Protein AF-A0A268U0A6-F1 (afdb_monomer_lite)

Sequence (171 aa):
MNSFETLNFDLVVSIVGILFLIILIFLLVYVALRDKDVSKKFIRIEQSIEDLNKEVYKIQKWIMESKNTKDPLSLDMVLKKDLDYIISTQKKELDVLNSNLQSDREYFENKILILEERLREMGHFGGSMQNKNEAKILQMFQDGHSIDKIAKELRMGKGEVEFILKLSDIK

Secondary structure (DSSP, 8-state):
-HHHHHHHHHHHHHHHHHHHHHHHHHHHHHHHHHHHHHHHHHHHHHHHHHHHHHHHHHHHHHHHHHHHHS-HHHHHHHHHHHHHHHHHHHHHHHHHHHHHHHHHHHHHHHHHHHHHHHHHHHHHHHHHHHHHHHHHHHHHHHTT--HHHHHHHHT--HHHHHHHHHHTT--

Structure (mmCIF, N/CA/C/O backbone):
data_AF-A0A268U0A6-F1
#
_entry.id   AF-A0A268U0A6-F1
#
loop_
_atom_site.group_PDB
_atom_site.id
_atom_site.type_symbol
_atom_site.label_atom_id
_atom_site.label_alt_id
_atom_site.label_comp_id
_atom_site.label_asym_id
_atom_site.label_entity_id
_atom_site.label_seq_id
_atom_site.pdbx_PDB_ins_code
_atom_site.Cartn_x
_atom_site.Cartn_y
_atom_site.Cartn_z
_atom_site.occupancy
_atom_site.B_iso_or_equiv
_atom_site.auth_seq_id
_atom_site.auth_comp_id
_atom_site.auth_asym_id
_atom_site.auth_atom_id
_atom_site.pdbx_PDB_model_num
ATOM 1 N N . MET A 1 1 ? 63.487 -3.574 -84.316 1.00 54.53 1 MET A N 1
ATOM 2 C CA . MET A 1 1 ? 62.736 -4.646 -83.629 1.00 54.53 1 MET A CA 1
ATOM 3 C C . MET A 1 1 ? 62.088 -4.183 -82.319 1.00 54.53 1 MET A C 1
ATOM 5 O O . MET A 1 1 ? 61.197 -4.863 -81.846 1.00 54.53 1 MET A O 1
ATOM 9 N N . ASN A 1 2 ? 62.447 -3.008 -81.781 1.00 60.56 2 ASN A N 1
ATOM 10 C CA . ASN A 1 2 ? 62.019 -2.580 -80.440 1.00 60.56 2 ASN A CA 1
ATOM 11 C C . ASN A 1 2 ? 60.637 -1.902 -80.392 1.00 60.56 2 ASN A C 1
ATOM 13 O O . ASN A 1 2 ? 60.016 -1.879 -79.340 1.00 60.56 2 ASN A O 1
ATOM 17 N N . SER A 1 3 ? 60.129 -1.367 -81.509 1.00 62.31 3 SER A N 1
ATOM 18 C CA . SER A 1 3 ? 58.844 -0.645 -81.533 1.00 62.31 3 SER A CA 1
ATOM 19 C C . SER A 1 3 ? 57.615 -1.553 -81.396 1.00 62.31 3 SER A C 1
ATOM 21 O O . SER A 1 3 ? 56.573 -1.106 -80.926 1.00 62.31 3 SER A O 1
ATOM 23 N N . PHE A 1 4 ? 57.720 -2.825 -81.795 1.00 61.78 4 PHE A N 1
ATOM 24 C CA . PHE A 1 4 ? 56.622 -3.792 -81.675 1.00 61.78 4 PHE A CA 1
ATOM 25 C C . PHE A 1 4 ? 56.516 -4.352 -80.246 1.00 61.78 4 PHE A C 1
ATOM 27 O O . PHE A 1 4 ? 55.416 -4.597 -79.759 1.00 61.78 4 PHE A O 1
ATOM 34 N N . GLU A 1 5 ? 57.644 -4.497 -79.539 1.00 68.69 5 GLU A N 1
ATOM 35 C CA . GLU A 1 5 ? 57.659 -4.903 -78.126 1.00 68.69 5 GLU A CA 1
ATOM 36 C C . GLU A 1 5 ? 57.137 -3.800 -77.198 1.00 68.69 5 GLU A C 1
ATOM 38 O O . GLU A 1 5 ? 56.367 -4.095 -76.286 1.00 68.69 5 GLU A O 1
ATOM 43 N N . THR A 1 6 ? 57.464 -2.529 -77.464 1.00 73.12 6 THR A N 1
ATOM 44 C CA . THR A 1 6 ? 56.922 -1.400 -76.686 1.00 73.12 6 THR A CA 1
ATOM 45 C C . THR A 1 6 ? 55.411 -1.249 -76.870 1.00 73.12 6 THR A C 1
ATOM 47 O O . THR A 1 6 ? 54.707 -1.038 -75.891 1.00 73.12 6 THR A O 1
ATOM 50 N N . LEU A 1 7 ? 54.888 -1.456 -78.088 1.00 69.62 7 LEU A N 1
ATOM 51 C CA . LEU A 1 7 ? 53.441 -1.432 -78.353 1.00 69.62 7 LEU A CA 1
ATOM 52 C C . LEU A 1 7 ? 52.683 -2.530 -77.588 1.00 69.62 7 LEU A C 1
ATOM 54 O O . LEU A 1 7 ? 51.611 -2.275 -77.043 1.00 69.62 7 LEU A O 1
ATOM 58 N N . ASN A 1 8 ? 53.239 -3.742 -77.513 1.00 82.38 8 ASN A N 1
ATOM 59 C CA . ASN A 1 8 ? 52.633 -4.830 -76.741 1.00 82.38 8 ASN A CA 1
ATOM 60 C C . ASN A 1 8 ? 52.680 -4.552 -75.231 1.00 82.38 8 ASN A C 1
ATOM 62 O O . ASN A 1 8 ? 51.723 -4.862 -74.523 1.00 82.38 8 ASN A O 1
ATOM 66 N N . PHE A 1 9 ? 53.759 -3.938 -74.740 1.00 84.38 9 PHE A N 1
ATOM 67 C CA . PHE A 1 9 ? 53.874 -3.533 -73.341 1.00 84.38 9 PHE A CA 1
ATOM 68 C C . PHE A 1 9 ? 52.857 -2.439 -72.972 1.00 84.38 9 PHE A C 1
ATOM 70 O O . PHE A 1 9 ? 52.148 -2.579 -71.975 1.00 84.38 9 PHE A O 1
ATOM 77 N N . ASP A 1 10 ? 52.705 -1.412 -73.812 1.00 86.94 10 ASP A N 1
ATOM 78 C CA . ASP A 1 10 ? 51.736 -0.329 -73.603 1.00 86.94 10 ASP A CA 1
ATOM 79 C C . ASP A 1 10 ? 50.288 -0.850 -73.601 1.00 86.94 10 ASP A C 1
ATOM 81 O O . ASP A 1 10 ? 49.479 -0.453 -72.757 1.00 86.94 10 ASP A O 1
ATOM 85 N N . LEU A 1 11 ? 49.963 -1.802 -74.487 1.00 86.50 11 LEU A N 1
ATOM 86 C CA . LEU A 1 11 ? 48.655 -2.466 -74.508 1.00 86.50 11 LEU A CA 1
ATOM 87 C C . LEU A 1 11 ? 48.387 -3.263 -73.224 1.00 86.50 11 LEU A C 1
ATOM 89 O O . LEU A 1 11 ? 47.290 -3.174 -72.672 1.00 86.50 11 LEU A O 1
ATOM 93 N N . VAL A 1 12 ? 49.375 -4.004 -72.713 1.00 88.50 12 VAL A N 1
ATOM 94 C CA . VAL A 1 12 ? 49.238 -4.767 -71.460 1.00 88.50 12 VAL A CA 1
ATOM 95 C C . VAL A 1 12 ? 49.019 -3.834 -70.266 1.00 88.50 12 VAL A C 1
ATOM 97 O O . VAL A 1 12 ? 48.123 -4.083 -69.458 1.00 88.50 12 VAL A O 1
ATOM 100 N N . VAL A 1 13 ? 49.766 -2.730 -70.173 1.00 89.44 13 VAL A N 1
ATOM 101 C CA . VAL A 1 13 ? 49.587 -1.730 -69.106 1.00 89.44 13 VAL A CA 1
ATOM 102 C C . VAL A 1 13 ? 48.195 -1.092 -69.179 1.00 89.44 13 VAL A C 1
ATOM 104 O O . VAL A 1 13 ? 47.536 -0.935 -68.149 1.00 89.44 13 VAL A O 1
ATOM 107 N N . SER A 1 14 ? 47.702 -0.795 -70.386 1.00 88.94 14 SER A N 1
ATOM 108 C CA . SER A 1 14 ? 46.353 -0.252 -70.588 1.00 88.94 14 SER A CA 1
ATOM 109 C C . SER A 1 14 ? 45.259 -1.230 -70.131 1.00 88.94 14 SER A C 1
ATOM 111 O O . SER A 1 14 ? 44.333 -0.842 -69.418 1.00 88.94 14 SER A O 1
ATOM 113 N N . ILE A 1 15 ? 45.396 -2.522 -70.454 1.00 91.50 15 ILE A N 1
ATOM 114 C CA . ILE A 1 15 ? 44.452 -3.573 -70.035 1.00 91.50 15 ILE A CA 1
ATOM 115 C C . ILE A 1 15 ? 44.432 -3.729 -68.509 1.00 91.50 15 ILE A C 1
ATOM 117 O O . ILE A 1 15 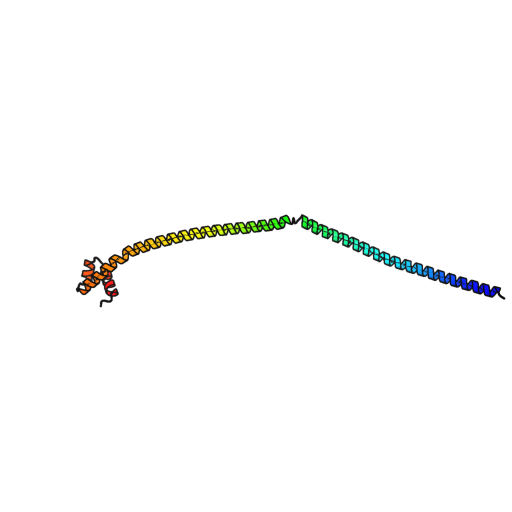? 43.356 -3.806 -67.913 1.00 91.50 15 ILE A O 1
ATOM 121 N N . VAL A 1 16 ? 45.601 -3.734 -67.860 1.00 92.62 16 VAL A N 1
ATOM 122 C CA . VAL A 1 16 ? 45.704 -3.818 -66.393 1.00 92.62 16 VAL A CA 1
ATOM 123 C C . VAL A 1 16 ? 45.069 -2.592 -65.726 1.00 92.62 16 VAL A C 1
ATOM 125 O O . VAL A 1 16 ? 44.346 -2.740 -64.739 1.00 92.62 16 VAL A O 1
ATOM 128 N N . GLY A 1 17 ? 45.260 -1.397 -66.292 1.00 93.31 17 GLY A N 1
ATOM 129 C CA . GLY A 1 17 ? 44.617 -0.170 -65.814 1.00 93.31 17 GLY A CA 1
ATOM 130 C C . GLY A 1 17 ? 43.087 -0.222 -65.895 1.00 93.31 17 GLY A C 1
ATOM 131 O O . GLY A 1 17 ? 42.401 0.152 -64.942 1.00 93.31 17 GLY A O 1
ATOM 132 N N . ILE A 1 18 ? 42.539 -0.750 -66.995 1.00 93.25 18 ILE A N 1
ATOM 133 C CA . ILE A 1 18 ? 41.088 -0.916 -67.173 1.00 93.25 18 ILE A CA 1
ATOM 134 C C . ILE A 1 18 ? 40.529 -1.947 -66.182 1.00 93.25 18 ILE A C 1
ATOM 136 O O . ILE A 1 18 ? 39.501 -1.698 -65.552 1.00 93.25 18 ILE A O 1
ATOM 140 N N . LEU A 1 19 ? 41.215 -3.077 -65.989 1.00 93.56 19 LEU A N 1
ATOM 141 C CA . LEU A 1 19 ? 40.839 -4.087 -64.993 1.00 93.56 19 LEU A CA 1
ATOM 142 C C . LEU A 1 19 ? 40.805 -3.507 -63.576 1.00 93.56 19 LEU A C 1
ATOM 144 O O . LEU A 1 19 ? 39.857 -3.753 -62.830 1.00 93.56 19 LEU A O 1
ATOM 148 N N . PHE A 1 20 ? 41.800 -2.694 -63.222 1.00 94.38 20 PHE A N 1
ATOM 149 C CA . PHE A 1 20 ? 41.840 -2.019 -61.929 1.00 94.38 20 PHE A CA 1
ATOM 150 C C . PHE A 1 20 ? 40.662 -1.050 -61.749 1.00 94.38 20 PHE A C 1
ATOM 152 O O . PHE A 1 20 ? 40.023 -1.047 -60.696 1.00 94.38 20 PHE A O 1
ATOM 159 N N . LEU A 1 21 ? 40.309 -0.287 -62.790 1.00 94.25 21 LEU A N 1
ATOM 160 C CA . LEU A 1 21 ? 39.136 0.593 -62.767 1.00 94.25 21 LEU A CA 1
ATOM 161 C C . LEU A 1 21 ? 37.826 -0.180 -62.583 1.00 94.25 21 LEU A C 1
ATOM 163 O O . LEU A 1 21 ? 36.978 0.244 -61.800 1.00 94.25 21 LEU A O 1
ATOM 167 N N . ILE A 1 22 ? 37.667 -1.324 -63.251 1.00 95.19 22 ILE A N 1
ATOM 168 C CA . ILE A 1 22 ? 36.477 -2.173 -63.105 1.00 95.19 22 ILE A CA 1
ATOM 169 C C . ILE A 1 22 ? 36.349 -2.682 -61.664 1.00 95.19 22 ILE A C 1
ATOM 171 O O . ILE A 1 22 ? 35.265 -2.620 -61.085 1.00 95.19 22 ILE A O 1
ATOM 175 N N . ILE A 1 23 ? 37.452 -3.134 -61.061 1.00 94.81 23 ILE A N 1
ATOM 176 C CA . ILE A 1 23 ? 37.477 -3.591 -59.664 1.00 94.81 23 ILE A CA 1
ATOM 177 C C . ILE A 1 23 ? 37.100 -2.450 -58.713 1.00 94.81 23 ILE A C 1
ATOM 179 O O . ILE A 1 23 ? 36.316 -2.650 -57.784 1.00 94.81 23 ILE A O 1
ATOM 183 N N . LEU A 1 24 ? 37.609 -1.242 -58.963 1.00 94.25 24 LEU A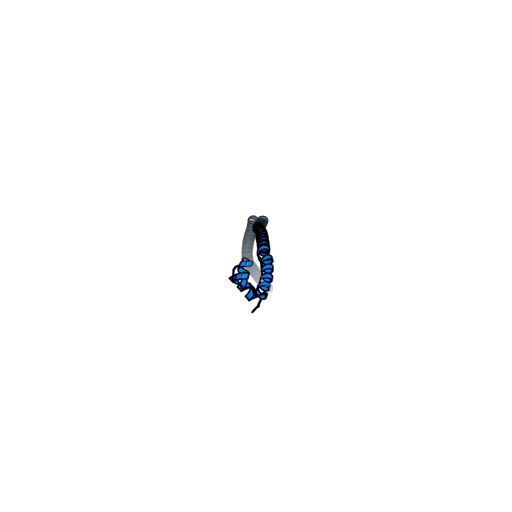 N 1
ATOM 184 C CA . LEU A 1 24 ? 37.320 -0.064 -58.147 1.00 94.25 24 LEU A CA 1
ATOM 185 C C . LEU A 1 24 ? 35.834 0.320 -58.235 1.00 94.25 24 LEU A C 1
ATOM 187 O O . LEU A 1 24 ? 35.190 0.536 -57.208 1.00 94.25 24 LEU A O 1
ATOM 191 N N . ILE A 1 25 ? 35.255 0.313 -59.439 1.00 94.44 25 ILE A N 1
ATOM 192 C CA . ILE A 1 25 ? 33.817 0.546 -59.648 1.00 94.44 25 ILE A CA 1
ATOM 193 C C . ILE A 1 25 ? 32.987 -0.517 -58.923 1.00 94.44 25 ILE A C 1
ATOM 195 O O . ILE A 1 25 ? 32.018 -0.181 -58.242 1.00 94.44 25 ILE A O 1
ATOM 199 N N . PHE A 1 26 ? 33.371 -1.791 -59.022 1.00 94.56 26 PHE A N 1
ATOM 200 C CA . PHE A 1 26 ? 32.662 -2.877 -58.348 1.00 94.56 26 PHE A CA 1
ATOM 201 C C . PHE A 1 26 ? 32.680 -2.715 -56.821 1.00 94.56 26 PHE A C 1
ATOM 203 O O . PHE A 1 26 ? 31.656 -2.907 -56.165 1.00 94.56 26 PHE A O 1
ATOM 210 N N . LEU A 1 27 ? 33.813 -2.289 -56.255 1.00 93.12 27 LEU A N 1
ATOM 211 C CA . LEU A 1 27 ? 33.948 -2.011 -54.826 1.00 93.12 27 LEU A CA 1
ATOM 212 C C . LEU A 1 27 ? 33.046 -0.847 -54.395 1.00 93.12 27 LEU A C 1
ATOM 214 O O . LEU A 1 27 ? 32.339 -0.965 -53.394 1.00 93.12 27 LEU A O 1
ATOM 218 N N . LEU A 1 28 ? 33.002 0.241 -55.171 1.00 91.19 28 LEU A N 1
ATOM 219 C CA . LEU A 1 28 ? 32.108 1.372 -54.897 1.00 91.19 28 LEU A CA 1
ATOM 220 C C . LEU A 1 28 ? 30.633 0.961 -54.929 1.00 91.19 28 LEU A C 1
ATOM 222 O O . LEU A 1 28 ? 29.873 1.336 -54.036 1.00 91.19 28 LEU A O 1
ATOM 226 N N . VAL A 1 29 ? 30.227 0.152 -55.913 1.00 91.31 29 VAL A N 1
ATOM 227 C CA . VAL A 1 29 ? 28.856 -0.376 -55.995 1.00 91.31 29 VAL A CA 1
ATOM 228 C C . VAL A 1 29 ? 28.542 -1.263 -54.790 1.00 91.31 29 VAL A C 1
ATOM 230 O O . VAL A 1 29 ? 27.480 -1.118 -54.186 1.00 91.31 29 VAL A O 1
ATOM 233 N N . TYR A 1 30 ? 29.465 -2.144 -54.400 1.00 92.88 30 TYR A N 1
ATOM 234 C CA . TYR A 1 30 ? 29.293 -3.012 -53.237 1.00 92.88 30 TYR A CA 1
ATOM 235 C C . TYR A 1 30 ? 29.104 -2.214 -51.938 1.00 92.88 30 TYR A C 1
ATOM 237 O O . TYR A 1 30 ? 28.184 -2.497 -51.168 1.00 92.88 30 TYR A O 1
ATOM 245 N N . VAL A 1 31 ? 29.926 -1.183 -51.714 1.00 89.75 31 VAL A N 1
ATOM 246 C CA . VAL A 1 31 ? 29.801 -0.292 -50.550 1.00 89.75 31 VAL A CA 1
ATOM 247 C C . VAL A 1 31 ? 28.474 0.466 -50.584 1.00 89.75 31 VAL A C 1
ATOM 249 O O . VAL A 1 31 ? 27.746 0.445 -49.598 1.00 89.75 31 VAL A O 1
ATOM 252 N N . ALA A 1 32 ? 28.085 1.032 -51.729 1.00 85.88 32 ALA A N 1
ATOM 253 C CA . ALA A 1 32 ? 26.827 1.769 -51.856 1.00 85.88 32 ALA A CA 1
ATOM 254 C C . ALA A 1 32 ? 25.582 0.894 -51.616 1.00 85.88 32 ALA A C 1
ATOM 256 O O . ALA A 1 32 ? 24.587 1.362 -51.058 1.00 85.88 32 ALA A O 1
ATOM 257 N N . LEU A 1 33 ? 25.610 -0.377 -52.033 1.00 85.38 33 LEU A N 1
ATOM 258 C CA . LEU A 1 33 ? 24.538 -1.329 -51.731 1.00 85.38 33 LEU A CA 1
ATOM 259 C C . LEU A 1 33 ? 24.503 -1.670 -50.238 1.00 85.38 33 LEU A C 1
ATOM 261 O O . LEU A 1 33 ? 23.430 -1.662 -49.634 1.00 85.38 33 LEU A O 1
ATOM 265 N N . ARG A 1 34 ? 25.670 -1.901 -49.629 1.00 88.38 34 ARG A N 1
ATOM 266 C CA . ARG A 1 34 ? 25.787 -2.202 -48.199 1.00 88.38 34 ARG A CA 1
ATOM 267 C C . ARG A 1 34 ? 25.320 -1.038 -47.323 1.00 88.38 34 ARG A C 1
ATOM 269 O O . ARG A 1 34 ? 24.589 -1.266 -46.360 1.00 88.38 34 ARG A O 1
ATOM 276 N N . ASP A 1 35 ? 25.682 0.190 -47.674 1.00 82.75 35 ASP A N 1
ATOM 277 C CA . ASP A 1 35 ? 25.298 1.393 -46.932 1.00 82.75 35 ASP A CA 1
ATOM 278 C C . ASP A 1 35 ? 23.781 1.595 -46.937 1.00 82.75 35 ASP A C 1
ATOM 280 O O . ASP A 1 35 ? 23.194 1.893 -45.897 1.00 82.75 35 ASP A O 1
ATOM 284 N N . LYS A 1 36 ? 23.108 1.319 -48.063 1.00 79.75 36 LYS A N 1
ATOM 285 C CA . LYS A 1 36 ? 21.638 1.376 -48.143 1.00 79.75 36 LYS A CA 1
ATOM 286 C C . LYS A 1 36 ? 20.962 0.428 -47.155 1.00 79.75 36 LYS A C 1
ATOM 288 O O . LYS A 1 36 ? 19.946 0.789 -46.556 1.00 79.75 36 LYS A O 1
ATOM 293 N N . ASP A 1 37 ? 21.500 -0.771 -46.974 1.00 80.44 37 ASP A N 1
ATOM 294 C CA . ASP A 1 37 ? 20.939 -1.743 -46.035 1.00 80.44 37 ASP A CA 1
ATOM 295 C C . ASP A 1 37 ? 21.193 -1.353 -44.576 1.00 80.44 37 ASP A C 1
ATOM 297 O O . ASP A 1 37 ? 20.329 -1.571 -43.719 1.00 80.44 37 ASP A O 1
ATOM 301 N N . VAL A 1 38 ? 22.339 -0.730 -44.289 1.00 76.38 38 VAL A N 1
ATOM 302 C CA . VAL A 1 38 ? 22.648 -0.172 -42.965 1.00 76.38 38 VAL A CA 1
ATOM 303 C C . VAL A 1 38 ? 21.720 1.004 -42.646 1.00 76.38 38 VAL A C 1
ATOM 305 O O . VAL A 1 38 ? 21.094 1.004 -41.585 1.00 76.38 38 VAL A O 1
ATOM 308 N N . SER A 1 39 ? 21.522 1.943 -43.575 1.00 80.31 39 SER A N 1
ATOM 309 C CA . SER A 1 39 ? 20.611 3.081 -43.385 1.00 80.31 39 SER A CA 1
ATOM 310 C C . SER A 1 39 ? 19.168 2.639 -43.136 1.00 80.31 39 SER A C 1
ATOM 312 O O . SER A 1 39 ? 18.515 3.152 -42.233 1.00 80.31 39 SER A O 1
ATOM 314 N N . LYS A 1 40 ? 18.666 1.627 -43.857 1.00 82.31 40 LYS A N 1
ATOM 315 C CA . LYS A 1 40 ? 17.313 1.080 -43.621 1.00 82.31 40 LYS A CA 1
ATOM 316 C C . LYS A 1 40 ? 17.142 0.469 -42.230 1.00 82.31 40 LYS A C 1
A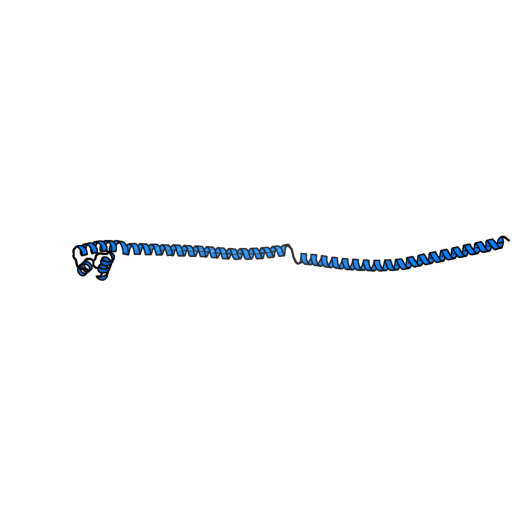TOM 318 O O . LYS A 1 40 ? 16.040 0.472 -41.681 1.00 82.31 40 LYS A O 1
ATOM 323 N N . LYS A 1 41 ? 18.198 -0.123 -41.667 1.00 84.56 41 LYS A N 1
ATOM 324 C CA . LYS A 1 41 ? 18.173 -0.631 -40.287 1.00 84.56 41 LYS A CA 1
ATOM 325 C C . LYS A 1 41 ? 18.168 0.524 -39.291 1.00 84.56 41 LYS A C 1
ATOM 327 O O . LYS A 1 41 ? 17.400 0.466 -38.339 1.00 84.56 41 LYS A O 1
ATOM 332 N N . PHE A 1 42 ? 18.948 1.569 -39.552 1.00 84.56 42 PHE A N 1
ATOM 333 C CA . PHE A 1 42 ? 18.999 2.762 -38.713 1.00 84.56 42 PHE A CA 1
ATOM 334 C C . PHE A 1 42 ? 17.642 3.474 -38.642 1.00 84.56 42 PHE A C 1
ATOM 336 O O . PHE A 1 42 ? 17.146 3.699 -37.547 1.00 84.56 42 PHE A O 1
ATOM 343 N N . ILE A 1 43 ? 16.971 3.668 -39.782 1.00 86.88 43 ILE A N 1
ATOM 344 C CA . ILE A 1 43 ? 15.629 4.278 -39.845 1.00 86.88 43 ILE A CA 1
ATOM 345 C C . ILE A 1 43 ? 14.608 3.497 -38.999 1.00 86.88 43 ILE A C 1
ATOM 347 O O . ILE A 1 43 ? 13.794 4.083 -38.292 1.00 86.88 43 ILE A O 1
ATOM 351 N N . ARG A 1 44 ? 14.650 2.157 -39.021 1.00 88.81 44 ARG A N 1
ATOM 352 C CA . ARG A 1 44 ? 13.754 1.335 -38.183 1.00 88.81 44 ARG A CA 1
ATOM 353 C C . ARG A 1 44 ? 14.064 1.451 -36.693 1.00 88.81 44 ARG A C 1
ATOM 355 O O . ARG A 1 44 ? 13.148 1.387 -35.876 1.00 88.81 44 ARG A O 1
ATOM 362 N N . ILE A 1 45 ? 15.337 1.606 -36.340 1.00 89.94 45 ILE A N 1
ATOM 363 C CA . ILE A 1 45 ? 15.753 1.842 -34.956 1.00 89.94 45 ILE A CA 1
ATOM 364 C C . ILE A 1 45 ? 15.282 3.225 -34.502 1.00 89.94 45 ILE A C 1
ATOM 366 O O . ILE A 1 45 ? 14.705 3.320 -33.427 1.00 89.94 45 ILE A O 1
ATOM 370 N N . GLU A 1 46 ? 15.442 4.263 -35.325 1.00 90.19 46 GLU A N 1
ATOM 371 C CA . GLU A 1 46 ? 14.927 5.611 -35.043 1.00 90.19 46 GLU A CA 1
ATOM 372 C C . GLU A 1 46 ? 13.417 5.595 -34.785 1.00 90.19 46 GLU A C 1
ATOM 374 O O . GLU A 1 46 ? 12.970 6.113 -33.766 1.00 90.19 46 GLU A O 1
ATOM 379 N N . GLN A 1 47 ? 12.645 4.918 -35.641 1.00 92.44 47 GLN A N 1
ATOM 380 C CA . GLN A 1 47 ? 11.199 4.757 -35.451 1.00 92.44 47 GLN A CA 1
ATOM 381 C C . GLN A 1 47 ? 10.864 4.031 -34.143 1.00 92.44 47 GLN A C 1
ATOM 383 O O . GLN A 1 47 ? 10.010 4.478 -33.383 1.00 92.44 47 GLN A O 1
ATOM 388 N N . SER A 1 48 ? 11.584 2.948 -33.839 1.00 93.00 48 SER A N 1
ATOM 389 C CA . SER A 1 48 ? 11.370 2.187 -32.602 1.00 93.00 48 SER A CA 1
ATOM 390 C C . SER A 1 48 ? 11.712 3.015 -31.357 1.00 93.00 48 SER A C 1
ATOM 392 O O . SER A 1 48 ? 11.026 2.923 -30.344 1.00 93.00 48 SER A O 1
ATOM 394 N N . ILE A 1 49 ? 12.756 3.847 -31.422 1.00 93.75 49 ILE A N 1
ATOM 395 C CA . ILE A 1 49 ? 13.133 4.775 -30.347 1.00 93.75 49 ILE A CA 1
ATOM 396 C C . ILE A 1 49 ? 12.063 5.854 -30.175 1.00 93.75 49 ILE A C 1
ATOM 398 O O . ILE A 1 49 ? 11.725 6.200 -29.044 1.00 93.75 49 ILE A O 1
ATOM 402 N N . GLU A 1 50 ? 11.518 6.380 -31.270 1.00 94.56 50 GLU A N 1
ATOM 403 C CA . GLU A 1 50 ? 10.460 7.384 -31.214 1.00 94.56 50 GLU A CA 1
ATOM 404 C C . GLU A 1 50 ? 9.181 6.821 -30.576 1.00 94.56 50 GLU A C 1
ATOM 406 O O . GLU A 1 50 ? 8.581 7.472 -29.716 1.00 94.56 50 GLU A O 1
ATOM 411 N N . ASP A 1 51 ? 8.796 5.597 -30.934 1.00 93.94 51 ASP A N 1
ATOM 412 C CA . ASP A 1 51 ? 7.642 4.912 -30.351 1.00 93.94 51 ASP A CA 1
ATOM 413 C C . ASP A 1 51 ? 7.857 4.595 -28.866 1.00 93.94 51 ASP A C 1
ATOM 415 O O . ASP A 1 51 ? 6.993 4.907 -28.042 1.00 93.94 51 ASP A O 1
ATOM 419 N N . LEU A 1 52 ? 9.044 4.103 -28.492 1.00 93.06 52 LEU A N 1
ATOM 420 C CA . LEU A 1 52 ? 9.422 3.918 -27.088 1.00 93.06 52 LEU A CA 1
ATOM 421 C C . LEU A 1 52 ? 9.367 5.235 -26.309 1.00 93.06 52 LEU A C 1
ATOM 423 O O . LEU A 1 52 ? 8.859 5.268 -25.192 1.00 93.06 52 LEU A O 1
ATOM 427 N N . ASN A 1 53 ? 9.842 6.339 -26.886 1.00 94.62 53 ASN A N 1
ATOM 428 C CA . ASN A 1 53 ? 9.806 7.640 -26.225 1.00 94.62 53 ASN A CA 1
ATOM 429 C C . ASN A 1 53 ? 8.360 8.133 -26.027 1.00 94.62 53 ASN A C 1
ATOM 431 O O . ASN A 1 53 ? 8.017 8.666 -24.970 1.00 94.62 53 ASN A O 1
ATOM 435 N N . LYS A 1 54 ? 7.475 7.899 -27.007 1.00 95.00 54 LYS A N 1
ATOM 436 C CA . LYS A 1 54 ? 6.036 8.188 -26.885 1.00 95.00 54 LYS A CA 1
ATOM 437 C C . LYS A 1 54 ? 5.379 7.344 -25.795 1.00 95.00 54 LYS A C 1
ATOM 439 O O . LYS A 1 54 ? 4.563 7.870 -25.038 1.00 95.00 54 LYS A O 1
ATOM 444 N N . GLU A 1 55 ? 5.705 6.059 -25.703 1.00 93.50 55 GLU A N 1
ATOM 445 C CA . GLU A 1 55 ? 5.201 5.177 -24.647 1.00 93.50 55 GLU A CA 1
ATOM 446 C C . GLU A 1 55 ? 5.708 5.593 -23.266 1.00 93.50 55 GLU A C 1
ATOM 448 O O . GLU A 1 55 ? 4.906 5.728 -22.343 1.00 93.50 55 GLU A O 1
ATOM 453 N N . VAL A 1 56 ? 7.001 5.898 -23.134 1.00 92.75 56 VAL A N 1
ATOM 454 C CA . VAL A 1 56 ? 7.590 6.429 -21.898 1.00 92.75 56 VAL A CA 1
ATOM 455 C C . VAL A 1 56 ? 6.887 7.717 -21.481 1.00 92.75 56 VAL A C 1
ATOM 457 O O . VAL A 1 56 ? 6.486 7.841 -20.325 1.00 92.75 56 VAL A O 1
ATOM 460 N N . TYR A 1 57 ? 6.661 8.646 -22.411 1.00 94.81 57 TYR A N 1
ATOM 461 C CA . TYR A 1 57 ? 5.933 9.878 -22.126 1.00 94.81 57 TYR A CA 1
ATOM 462 C C . TYR A 1 57 ? 4.489 9.609 -21.677 1.00 94.81 57 TYR A C 1
ATOM 464 O O . TYR A 1 57 ? 4.031 10.196 -20.698 1.00 94.81 57 TYR A O 1
ATOM 472 N N . LYS A 1 58 ? 3.767 8.693 -22.340 1.00 94.88 58 LYS A N 1
ATOM 473 C CA . LYS A 1 58 ? 2.406 8.294 -21.934 1.00 94.88 58 LYS A CA 1
ATOM 474 C C . LYS A 1 58 ? 2.387 7.684 -20.534 1.00 94.88 58 LYS A C 1
ATOM 476 O O . LYS A 1 58 ? 1.535 8.058 -19.736 1.00 94.88 58 LYS A O 1
ATOM 481 N N . ILE A 1 59 ? 3.328 6.794 -20.221 1.00 89.81 59 ILE A N 1
ATOM 482 C CA . ILE A 1 59 ? 3.451 6.169 -18.898 1.00 89.81 59 ILE A CA 1
ATOM 483 C C . ILE A 1 59 ? 3.761 7.229 -17.839 1.00 89.81 59 ILE A C 1
ATOM 485 O O . ILE A 1 59 ? 3.097 7.276 -16.806 1.00 89.81 59 ILE A O 1
ATOM 489 N N . GLN A 1 60 ? 4.726 8.115 -18.091 1.00 90.06 60 GLN A N 1
ATOM 490 C CA . GLN A 1 60 ? 5.053 9.213 -17.179 1.00 90.06 60 GLN A CA 1
ATOM 491 C C . GLN A 1 60 ? 3.848 10.126 -16.949 1.00 90.06 60 GLN A C 1
ATOM 493 O O . GLN A 1 60 ? 3.556 10.483 -15.808 1.00 90.06 60 GLN A O 1
ATOM 498 N N . LYS A 1 61 ? 3.111 10.446 -18.016 1.00 92.06 61 LYS A N 1
ATOM 499 C CA . LYS A 1 61 ? 1.879 11.227 -17.943 1.00 92.06 61 LYS A CA 1
ATOM 500 C C . LYS A 1 61 ? 0.811 10.516 -17.113 1.00 92.06 61 LYS A C 1
ATOM 502 O O . LYS A 1 61 ? 0.262 11.142 -16.218 1.00 92.06 61 LYS A O 1
ATOM 507 N N . TRP A 1 62 ? 0.576 9.220 -17.319 1.00 86.75 62 TRP A N 1
ATOM 508 C CA . TRP A 1 62 ? -0.353 8.427 -16.503 1.00 86.75 62 TRP A CA 1
ATOM 509 C C . TRP A 1 62 ? 0.056 8.362 -15.031 1.00 86.75 62 TRP A C 1
ATOM 511 O O . TRP A 1 62 ? -0.796 8.465 -14.155 1.00 86.75 6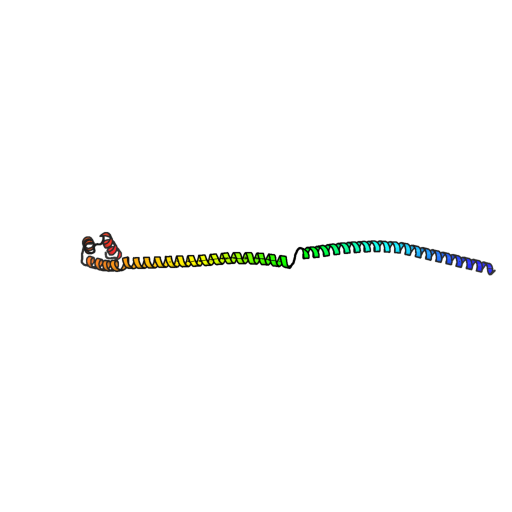2 TRP A O 1
ATOM 521 N N . ILE A 1 63 ? 1.351 8.236 -14.732 1.00 82.12 63 ILE A N 1
ATOM 522 C CA . ILE A 1 63 ? 1.857 8.270 -13.353 1.00 82.12 63 ILE A CA 1
ATOM 523 C C . ILE A 1 63 ? 1.615 9.647 -12.730 1.00 82.12 63 ILE A C 1
ATOM 525 O O . ILE A 1 63 ? 1.185 9.735 -11.583 1.00 82.12 63 ILE A O 1
ATOM 529 N N . MET A 1 64 ? 1.884 10.722 -13.466 1.00 83.75 64 MET A N 1
ATOM 530 C CA . MET A 1 64 ? 1.712 12.092 -12.989 1.00 83.75 64 MET A CA 1
ATOM 531 C C . MET A 1 64 ? 0.233 12.454 -12.815 1.00 83.75 64 MET A C 1
ATOM 533 O O . MET A 1 64 ? -0.137 13.026 -11.796 1.00 83.75 64 MET A O 1
ATOM 537 N N . GLU A 1 65 ? -0.629 12.048 -13.745 1.00 81.94 65 GLU A N 1
ATOM 538 C CA . GLU A 1 65 ? -2.083 12.172 -13.632 1.00 81.94 65 GLU A CA 1
ATOM 539 C C . GLU A 1 65 ? -2.612 11.334 -12.470 1.00 81.94 65 GLU A C 1
ATOM 541 O O . GLU A 1 65 ? -3.394 11.850 -11.678 1.00 81.94 65 GLU A O 1
ATOM 546 N N . SER A 1 66 ? -2.130 10.099 -12.288 1.00 72.88 66 SER A N 1
ATOM 547 C CA . SER A 1 66 ? -2.481 9.260 -11.137 1.00 72.88 66 SER A CA 1
ATOM 548 C C . SER A 1 66 ? -1.982 9.835 -9.810 1.00 72.88 66 SER A C 1
ATOM 550 O O . SER A 1 66 ? -2.608 9.562 -8.791 1.00 72.88 66 SER A O 1
ATOM 552 N N . LYS A 1 67 ? -0.876 10.589 -9.788 1.00 65.69 67 LYS A N 1
ATOM 553 C CA . LYS A 1 67 ? -0.394 11.315 -8.600 1.00 65.69 67 LYS A CA 1
ATOM 554 C C . LYS A 1 67 ? -1.169 12.611 -8.353 1.00 65.69 67 LYS A C 1
ATOM 556 O O . LYS A 1 67 ? -1.359 12.975 -7.206 1.00 65.69 67 LYS A O 1
ATOM 561 N N . ASN A 1 68 ? -1.640 13.285 -9.400 1.00 61.22 68 ASN A N 1
ATOM 562 C CA . ASN A 1 68 ? -2.474 14.483 -9.265 1.00 61.22 68 ASN A CA 1
ATOM 563 C C . ASN A 1 68 ? -3.941 14.153 -8.938 1.00 61.22 68 ASN A C 1
ATOM 565 O O . ASN A 1 68 ? -4.607 14.956 -8.299 1.00 61.22 68 ASN A O 1
ATOM 569 N N . THR A 1 69 ? -4.461 12.989 -9.348 1.00 56.69 69 THR A N 1
ATOM 570 C CA . THR A 1 69 ? -5.795 12.506 -8.926 1.00 56.69 69 THR A CA 1
ATOM 571 C C . THR A 1 69 ? -5.767 11.791 -7.581 1.00 56.69 69 THR A C 1
ATOM 573 O O . THR A 1 69 ? -6.772 11.787 -6.877 1.00 56.69 69 THR A O 1
ATOM 576 N N . LYS A 1 70 ? -4.629 11.206 -7.193 1.00 52.12 70 LYS A N 1
ATOM 577 C CA . LYS A 1 70 ? -4.384 10.728 -5.831 1.00 52.12 70 LYS A CA 1
ATOM 578 C C . LYS A 1 70 ? -3.461 11.710 -5.141 1.00 52.12 70 LYS A C 1
ATOM 580 O O . LYS A 1 70 ? -2.273 11.432 -5.011 1.00 52.12 70 LYS A O 1
ATOM 585 N N . ASP A 1 71 ? -4.019 12.831 -4.692 1.00 51.50 71 ASP A N 1
ATOM 586 C CA . ASP A 1 71 ? -3.352 13.695 -3.724 1.00 51.50 71 ASP A CA 1
ATOM 587 C C . ASP A 1 71 ? -2.788 12.777 -2.622 1.00 51.50 71 ASP A C 1
ATOM 589 O O . ASP A 1 71 ? -3.580 12.124 -1.930 1.00 51.50 71 ASP A O 1
ATOM 593 N N . PRO A 1 72 ? -1.462 12.631 -2.457 1.00 52.94 72 PRO A N 1
ATOM 594 C CA . PRO A 1 72 ? -0.908 11.756 -1.426 1.00 52.94 72 PRO A CA 1
ATOM 595 C C . PRO A 1 72 ? -1.294 12.246 -0.022 1.00 52.94 72 PRO A C 1
ATOM 597 O O . PRO A 1 72 ? -1.321 11.453 0.914 1.00 52.94 72 PRO A O 1
ATOM 600 N N . LEU A 1 73 ? -1.688 13.521 0.107 1.00 52.38 73 LEU A N 1
ATOM 601 C CA . LEU A 1 73 ? -2.350 14.055 1.296 1.00 52.38 73 LEU A CA 1
ATOM 602 C C . LEU A 1 73 ? -3.783 13.540 1.476 1.00 52.38 73 LEU A C 1
ATOM 604 O O . LEU A 1 73 ? -4.207 13.358 2.609 1.00 52.38 73 LEU A O 1
ATOM 608 N N . SER A 1 74 ? -4.540 13.306 0.403 1.00 56.62 74 SER A N 1
ATOM 609 C CA . SER A 1 74 ? -5.950 12.906 0.490 1.00 56.62 74 SER A CA 1
ATOM 610 C C . SER A 1 74 ? -6.120 11.443 0.883 1.00 56.62 74 SER A C 1
ATOM 612 O O . SER A 1 74 ? -6.995 11.145 1.684 1.00 56.62 74 SER A O 1
ATOM 614 N N . LEU A 1 75 ? -5.270 10.532 0.396 1.00 57.50 75 LEU A N 1
ATOM 615 C CA . LEU A 1 75 ? -5.387 9.119 0.760 1.00 57.50 75 LEU A CA 1
ATOM 616 C C . LEU A 1 75 ? -4.992 8.893 2.226 1.00 57.50 75 LEU A C 1
ATOM 618 O O . LEU A 1 75 ? -5.692 8.186 2.942 1.00 57.50 75 LEU A O 1
ATOM 622 N N . ASP A 1 76 ? -3.918 9.543 2.684 1.00 59.44 76 ASP A N 1
ATOM 623 C CA . ASP A 1 76 ? -3.471 9.460 4.079 1.00 59.44 76 ASP A CA 1
ATOM 624 C C . ASP A 1 76 ? -4.433 10.205 5.022 1.00 59.44 76 ASP A C 1
ATOM 626 O O . ASP A 1 76 ? -4.719 9.734 6.118 1.00 59.44 76 ASP A O 1
ATOM 630 N N . MET A 1 77 ? -5.025 11.324 4.584 1.00 61.50 77 MET A N 1
ATOM 631 C CA . MET A 1 77 ? -6.051 12.046 5.347 1.00 61.50 77 MET A CA 1
ATOM 632 C C . MET A 1 77 ? -7.390 11.300 5.393 1.00 61.50 77 MET A C 1
ATOM 634 O O . MET A 1 77 ? -8.032 11.313 6.437 1.00 61.50 77 MET A O 1
ATOM 638 N N . VAL A 1 78 ? -7.816 10.638 4.313 1.00 64.06 78 VAL A N 1
ATOM 639 C CA . VAL A 1 78 ? -9.033 9.806 4.296 1.00 64.06 78 VAL A CA 1
ATOM 640 C C . VAL A 1 78 ? -8.834 8.570 5.164 1.00 64.06 78 VAL A C 1
ATOM 642 O O . VAL A 1 78 ? -9.668 8.308 6.022 1.00 64.06 78 VAL A O 1
ATOM 645 N N . LEU A 1 79 ? -7.697 7.879 5.037 1.00 66.25 79 LEU A N 1
ATOM 646 C CA . LEU A 1 79 ? -7.375 6.736 5.893 1.00 66.25 79 LEU A CA 1
ATOM 647 C C . LEU A 1 79 ? -7.282 7.138 7.368 1.00 66.25 79 LEU A C 1
ATOM 649 O O . LEU A 1 79 ? -7.840 6.445 8.213 1.00 66.25 79 LEU A O 1
ATOM 653 N N . LYS A 1 80 ? -6.643 8.269 7.696 1.00 71.19 80 LYS A N 1
ATOM 654 C CA . LYS A 1 80 ? -6.606 8.776 9.077 1.00 71.19 80 LYS A CA 1
ATOM 655 C C . LYS A 1 80 ? -7.977 9.195 9.582 1.00 71.19 80 LYS A C 1
ATOM 657 O O . LYS A 1 80 ? -8.308 8.878 10.713 1.00 71.19 80 LYS A O 1
ATOM 662 N N . LYS A 1 81 ? -8.790 9.861 8.761 1.00 73.94 81 LYS A N 1
ATOM 663 C CA . LYS A 1 81 ? -10.131 10.305 9.154 1.00 73.94 81 LYS A CA 1
ATOM 664 C C . LYS A 1 81 ? -11.077 9.128 9.382 1.00 73.94 81 LYS A C 1
ATOM 666 O O . LYS A 1 81 ? -11.826 9.154 10.354 1.00 73.94 81 LYS A O 1
ATOM 671 N N . ASP A 1 82 ? -11.025 8.106 8.534 1.00 75.56 82 ASP A N 1
ATOM 672 C CA . ASP A 1 82 ? -11.815 6.886 8.711 1.00 75.56 82 ASP A CA 1
ATOM 673 C C . ASP A 1 82 ? -11.339 6.107 9.942 1.00 75.56 82 ASP A C 1
ATOM 675 O O . ASP A 1 82 ? -12.157 5.627 10.726 1.00 75.56 82 ASP A O 1
ATOM 679 N N . LEU A 1 83 ? -10.025 6.052 10.177 1.00 73.69 83 LEU A N 1
ATOM 680 C CA . LEU A 1 83 ? -9.463 5.400 11.356 1.00 73.69 83 LEU A CA 1
ATOM 681 C C . LEU A 1 83 ? -9.808 6.151 12.653 1.00 73.69 83 LEU A C 1
ATOM 683 O O . LEU A 1 83 ? -10.243 5.527 13.617 1.00 73.69 83 LEU A O 1
ATOM 687 N N . ASP A 1 84 ? -9.700 7.479 12.670 1.00 77.69 84 ASP A N 1
ATOM 688 C CA . ASP A 1 84 ? -10.090 8.327 13.802 1.00 77.69 84 ASP A CA 1
ATOM 689 C C . ASP A 1 84 ? -11.601 8.263 14.056 1.00 77.69 84 ASP A C 1
ATOM 691 O O . ASP A 1 84 ? -12.046 8.258 15.207 1.00 77.69 84 ASP A O 1
ATOM 695 N N . TYR A 1 85 ? -12.415 8.161 13.002 1.00 81.12 85 TYR A N 1
ATOM 696 C CA . TYR A 1 85 ? -13.856 7.960 13.124 1.00 81.12 85 TYR A CA 1
ATOM 697 C C . TYR A 1 85 ? -14.188 6.595 13.743 1.00 81.12 85 TYR A C 1
ATOM 699 O O . TYR A 1 85 ? -14.979 6.526 14.685 1.00 81.12 85 TYR A O 1
ATOM 707 N N . ILE A 1 86 ? -13.543 5.516 13.291 1.00 76.81 86 ILE A N 1
ATOM 708 C CA . ILE A 1 86 ? -13.729 4.172 13.857 1.00 76.81 86 ILE A CA 1
ATOM 709 C C . ILE A 1 86 ? -13.269 4.135 15.319 1.00 76.81 86 ILE A C 1
ATOM 711 O O . ILE A 1 86 ? -14.016 3.678 16.184 1.00 76.81 86 ILE A O 1
ATOM 715 N N . ILE A 1 87 ? -12.085 4.673 15.624 1.00 77.19 87 ILE A N 1
ATOM 716 C CA . ILE A 1 87 ? -11.537 4.707 16.987 1.00 77.19 87 ILE A CA 1
ATOM 717 C C . ILE A 1 87 ? -12.414 5.556 17.910 1.00 77.19 87 ILE A C 1
ATOM 719 O O . ILE A 1 87 ? -12.683 5.154 19.040 1.00 77.19 87 ILE A O 1
ATOM 723 N N . SER A 1 88 ? -12.876 6.725 17.462 1.00 79.12 88 SER A N 1
ATOM 724 C CA . SER A 1 88 ? -13.740 7.587 18.280 1.00 79.12 88 SER A CA 1
ATOM 725 C C . SER A 1 88 ? -15.123 6.979 18.512 1.00 79.12 88 SER A C 1
ATOM 727 O O . SER A 1 88 ? -15.672 7.127 19.604 1.00 79.12 88 SER A O 1
ATOM 729 N N . THR A 1 89 ? -15.666 6.254 17.534 1.00 78.44 89 THR A N 1
ATOM 730 C CA . THR A 1 89 ? -16.940 5.539 17.679 1.00 78.44 89 THR A CA 1
ATOM 731 C C . THR A 1 89 ? -16.802 4.377 18.661 1.00 78.44 89 THR A C 1
ATOM 733 O O . THR A 1 89 ? -17.574 4.296 19.612 1.00 78.44 89 THR A O 1
ATOM 736 N N . GLN A 1 90 ? -15.753 3.560 18.528 1.00 74.50 90 GLN A N 1
ATOM 737 C CA . GLN A 1 90 ? -15.477 2.470 19.470 1.00 74.50 90 GLN A CA 1
ATOM 738 C C . GLN A 1 90 ? -15.169 2.980 20.883 1.00 74.50 90 GLN A C 1
ATOM 740 O O . GLN A 1 90 ? -15.602 2.379 21.861 1.00 74.50 90 GLN A O 1
ATOM 745 N N . LYS A 1 91 ? -14.475 4.118 21.027 1.00 78.94 91 LYS A N 1
ATOM 746 C CA . LYS A 1 91 ? -14.265 4.747 22.341 1.00 78.94 91 LYS A CA 1
ATOM 747 C C . LYS A 1 91 ? -15.576 5.171 22.992 1.00 78.94 91 LYS A C 1
ATOM 749 O O . LYS A 1 91 ? -15.758 4.906 24.171 1.00 78.94 91 LYS A O 1
ATOM 754 N N . LYS A 1 92 ? -16.501 5.771 22.236 1.00 80.00 92 LYS A N 1
ATOM 755 C CA . LYS A 1 92 ? -17.828 6.125 22.763 1.00 80.00 92 LYS A CA 1
ATOM 756 C C . LYS A 1 92 ? -18.610 4.894 23.210 1.00 80.00 92 LYS A C 1
ATOM 758 O O . LYS A 1 92 ? -19.245 4.937 24.257 1.00 80.00 92 LYS A O 1
ATOM 763 N N . GLU A 1 93 ? -18.553 3.804 22.449 1.00 79.06 93 GLU A N 1
ATOM 764 C CA . GLU A 1 93 ? -19.184 2.538 22.841 1.00 79.06 93 GLU A CA 1
ATOM 765 C C . GLU A 1 93 ? -18.568 1.967 24.126 1.00 79.06 93 GLU A C 1
ATOM 767 O O . GLU A 1 93 ? -19.300 1.527 25.010 1.00 79.06 93 GLU A O 1
ATOM 772 N N . LEU A 1 94 ? -17.242 2.039 24.276 1.00 77.75 94 LEU A N 1
ATOM 773 C CA . LEU A 1 94 ? -16.547 1.626 25.497 1.00 77.75 94 LEU A CA 1
ATOM 774 C C . LEU A 1 94 ? -16.863 2.526 26.696 1.00 77.75 94 LEU A C 1
ATOM 776 O O . LEU A 1 94 ? -17.016 2.020 27.805 1.00 77.75 94 LEU A O 1
ATOM 780 N N . ASP A 1 95 ? -16.989 3.837 26.495 1.00 84.75 95 ASP A N 1
ATOM 781 C CA . ASP A 1 95 ? -17.361 4.777 27.556 1.00 84.75 95 ASP A CA 1
ATOM 782 C C . ASP A 1 95 ? -18.791 4.513 28.047 1.00 84.75 95 ASP A C 1
ATOM 784 O O . ASP A 1 95 ? -19.027 4.462 29.254 1.00 84.75 95 ASP A O 1
ATOM 788 N N . VAL A 1 96 ? -19.728 4.253 27.127 1.00 87.44 96 VAL A N 1
ATOM 789 C CA . VAL A 1 96 ? -21.106 3.859 27.467 1.00 87.44 96 VAL A CA 1
ATOM 790 C C . VAL A 1 96 ? -21.131 2.508 28.187 1.00 87.44 96 VAL A C 1
ATOM 792 O O . VAL A 1 96 ? -21.840 2.348 29.182 1.00 87.44 96 VAL A O 1
ATOM 795 N N . LEU A 1 97 ? -20.336 1.536 27.733 1.00 88.06 97 LEU A N 1
ATOM 796 C CA . LEU A 1 97 ? -20.220 0.238 28.395 1.00 88.06 97 LEU A CA 1
ATOM 797 C C . LEU A 1 97 ? -19.665 0.379 29.819 1.00 88.06 97 LEU A C 1
ATOM 799 O O . LEU A 1 97 ? -20.205 -0.222 30.744 1.00 88.06 97 LEU A O 1
ATOM 803 N N . ASN A 1 98 ? -18.632 1.201 30.009 1.00 88.19 98 ASN A N 1
ATOM 804 C CA . ASN A 1 98 ? -18.071 1.489 31.327 1.00 88.19 98 ASN A CA 1
ATOM 805 C C . ASN A 1 98 ? -19.087 2.184 32.236 1.00 88.19 98 ASN A C 1
ATOM 807 O O . ASN A 1 98 ? -19.205 1.804 33.401 1.00 88.19 98 ASN A O 1
ATOM 811 N N . SER A 1 99 ? -19.856 3.151 31.720 1.00 88.94 99 SER A N 1
ATOM 812 C CA . SER A 1 99 ? -20.909 3.788 32.516 1.00 88.94 99 SER A CA 1
ATOM 813 C C . SER A 1 99 ? -21.999 2.796 32.919 1.00 88.94 99 SER A C 1
ATOM 815 O O . SER A 1 99 ? -22.421 2.800 34.071 1.00 88.94 99 SER A O 1
ATOM 817 N N . ASN A 1 100 ? -22.391 1.890 32.017 1.00 89.62 100 ASN A N 1
ATOM 818 C CA . ASN A 1 100 ? -23.379 0.853 32.316 1.00 89.62 100 ASN A CA 1
ATOM 819 C C . ASN A 1 100 ? -22.859 -0.124 33.376 1.00 89.62 100 ASN A C 1
ATOM 821 O O . ASN A 1 100 ? -23.565 -0.406 34.336 1.00 89.62 100 ASN A O 1
ATOM 825 N N . LEU A 1 101 ? -21.604 -0.573 33.265 1.00 89.88 101 LEU A N 1
ATOM 826 C CA . LEU A 1 101 ? -20.968 -1.424 34.276 1.00 89.88 101 LEU A CA 1
ATOM 827 C C . LEU A 1 101 ? -20.905 -0.747 35.647 1.00 89.88 101 LEU A C 1
ATOM 829 O O . LEU A 1 101 ? -21.072 -1.405 36.674 1.00 89.88 101 LEU A O 1
ATOM 833 N N . GLN A 1 102 ? -20.664 0.563 35.678 1.00 92.88 102 GLN A N 1
ATOM 834 C CA . GLN A 1 102 ? -20.647 1.321 36.922 1.00 92.88 102 GLN A CA 1
ATOM 835 C C . GLN A 1 102 ? -22.047 1.425 37.539 1.00 92.88 102 GLN A C 1
ATOM 837 O O . GLN A 1 102 ? -22.191 1.201 38.741 1.00 92.88 102 GLN A O 1
ATOM 842 N N . SER A 1 103 ? -23.077 1.680 36.728 1.00 91.75 103 SER A N 1
ATOM 843 C CA . SER A 1 103 ? -24.473 1.676 37.180 1.00 91.75 103 SER A CA 1
ATOM 844 C C . SER A 1 103 ? -24.940 0.295 37.648 1.00 91.75 103 SER A C 1
ATOM 846 O O . SER A 1 103 ? -25.599 0.193 38.681 1.00 91.75 103 SER A O 1
ATOM 848 N N . ASP A 1 104 ? -24.563 -0.774 36.946 1.00 92.25 104 ASP A N 1
ATOM 849 C CA . ASP A 1 104 ? -24.865 -2.151 37.346 1.00 92.25 104 ASP A CA 1
ATOM 850 C C . ASP A 1 104 ? -24.206 -2.483 38.685 1.00 92.25 104 ASP A C 1
ATOM 852 O O . ASP A 1 104 ? -24.838 -3.062 39.570 1.00 92.25 104 ASP A O 1
ATOM 856 N N . ARG A 1 105 ? -22.947 -2.072 38.873 1.00 93.75 105 ARG A N 1
ATOM 857 C CA . ARG A 1 105 ? -22.245 -2.246 40.146 1.00 93.75 105 ARG A CA 1
ATOM 858 C C . ARG A 1 105 ? -22.970 -1.538 41.289 1.00 93.75 105 ARG A C 1
ATOM 860 O O . ARG A 1 105 ? -23.187 -2.156 42.326 1.00 93.75 105 ARG A O 1
ATOM 867 N N . GLU A 1 106 ? -23.370 -0.284 41.099 1.00 93.19 106 GLU A N 1
ATOM 868 C CA . GLU A 1 106 ? -24.115 0.479 42.108 1.00 93.19 106 GLU A CA 1
ATOM 869 C C . GLU A 1 106 ? -25.475 -0.169 42.420 1.00 93.19 106 GLU A C 1
ATOM 871 O O . GLU A 1 106 ? -25.866 -0.297 43.583 1.00 93.19 106 GLU A O 1
ATOM 876 N N . TYR A 1 107 ? -26.170 -0.670 41.393 1.00 94.25 107 TYR A N 1
ATOM 877 C CA . TYR A 1 107 ? -27.406 -1.429 41.559 1.00 94.25 107 TYR A CA 1
ATOM 878 C C . TYR A 1 107 ? -27.195 -2.689 42.407 1.00 94.25 107 TYR A C 1
ATOM 880 O O . TYR A 1 107 ? -27.966 -2.940 43.338 1.00 94.25 107 TYR A O 1
ATOM 888 N N . PHE A 1 108 ? -26.157 -3.477 42.115 1.00 92.56 108 PHE A N 1
ATOM 889 C CA . PHE A 1 108 ? -25.858 -4.692 42.870 1.00 92.56 108 PHE A CA 1
ATOM 890 C C . PHE A 1 108 ? -25.413 -4.396 44.301 1.00 92.56 108 PHE A C 1
ATOM 892 O O . PHE A 1 108 ? -25.879 -5.081 45.207 1.00 92.56 108 PHE A O 1
ATOM 899 N N . GLU A 1 109 ? -24.591 -3.370 44.532 1.00 94.56 109 GLU A N 1
ATOM 900 C CA . GLU A 1 109 ? -24.202 -2.953 45.886 1.00 94.56 109 GLU A CA 1
ATOM 901 C C . GLU A 1 109 ? -25.436 -2.557 46.716 1.00 94.56 109 GLU A C 1
ATOM 903 O O . GLU A 1 109 ? -25.589 -3.015 47.847 1.00 94.56 109 GLU A O 1
ATOM 908 N N . ASN A 1 110 ? -26.388 -1.822 46.133 1.00 93.75 110 ASN A N 1
ATOM 909 C CA . ASN A 1 110 ? -27.650 -1.490 46.800 1.00 93.75 110 ASN A CA 1
ATOM 910 C C . ASN A 1 110 ? -28.507 -2.743 47.076 1.00 93.75 110 ASN A C 1
ATOM 912 O O . ASN A 1 110 ? -29.038 -2.923 48.171 1.00 93.75 110 ASN A O 1
ATOM 916 N N . LYS A 1 111 ? -28.613 -3.669 46.113 1.00 93.06 111 LYS A N 1
ATOM 917 C CA . LYS A 1 111 ? -29.333 -4.938 46.323 1.00 93.06 111 LYS A CA 1
ATOM 918 C C . LYS A 1 111 ? -28.713 -5.791 47.421 1.00 93.06 111 LYS A C 1
ATOM 920 O O . LYS A 1 111 ? -29.466 -6.380 48.193 1.00 93.06 111 LYS A O 1
ATOM 925 N N . ILE A 1 112 ? -27.385 -5.852 47.483 1.00 92.31 112 ILE A N 1
ATOM 926 C CA . ILE A 1 112 ? -26.652 -6.547 48.542 1.00 92.31 112 ILE A CA 1
ATOM 927 C C . ILE A 1 112 ? -26.944 -5.883 49.883 1.00 92.31 112 ILE A C 1
ATOM 929 O O . ILE A 1 112 ? -27.351 -6.586 50.799 1.00 92.31 112 ILE A O 1
ATOM 933 N N . LEU A 1 113 ? -26.861 -4.554 49.976 1.00 92.50 113 LEU A N 1
ATOM 934 C CA . LEU A 1 113 ? -27.165 -3.819 51.206 1.00 92.50 113 LEU A CA 1
ATOM 935 C C . LEU A 1 113 ? -28.592 -4.095 51.706 1.00 92.50 113 LEU A C 1
ATOM 937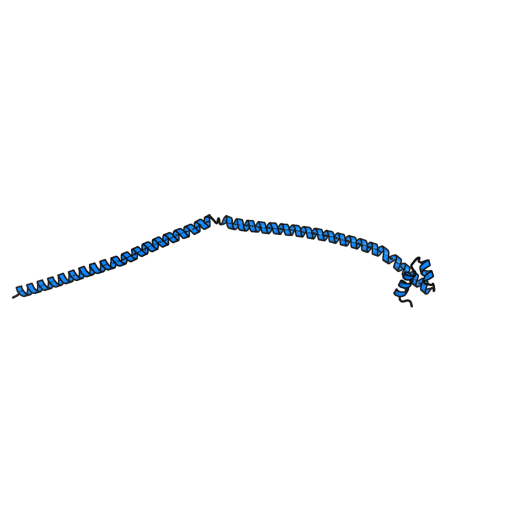 O O . LEU A 1 113 ? -28.789 -4.424 52.872 1.00 92.50 113 LEU A O 1
ATOM 941 N N . ILE A 1 114 ? -29.591 -4.044 50.819 1.00 92.19 114 ILE A N 1
ATOM 942 C CA . ILE A 1 114 ? -30.983 -4.372 51.170 1.00 92.19 114 ILE A CA 1
ATOM 943 C C . ILE A 1 114 ? -31.099 -5.828 51.645 1.00 92.19 114 ILE A C 1
ATOM 945 O O . ILE A 1 114 ? -31.871 -6.128 52.557 1.00 92.19 114 ILE A O 1
ATOM 949 N N . LEU A 1 115 ? -30.372 -6.754 51.014 1.00 88.31 115 LEU A N 1
ATOM 950 C CA . LEU A 1 115 ? -30.336 -8.151 51.443 1.00 88.31 115 LEU A CA 1
ATOM 951 C C . LEU A 1 115 ? -29.702 -8.295 52.825 1.00 88.31 115 LEU A C 1
ATOM 953 O O . LEU A 1 115 ? -30.238 -9.029 53.648 1.00 88.31 115 LEU A O 1
ATOM 957 N N . GLU A 1 116 ? -28.597 -7.602 53.086 1.00 85.25 116 GLU A N 1
ATOM 958 C CA . GLU A 1 116 ? -27.920 -7.589 54.381 1.00 85.25 116 GLU A CA 1
ATOM 959 C C . GLU A 1 116 ? -28.826 -7.025 55.475 1.00 85.25 116 GLU A C 1
ATOM 961 O O . GLU A 1 116 ? -28.933 -7.623 56.543 1.00 85.25 116 GLU A O 1
ATOM 966 N N . GLU A 1 117 ? -29.536 -5.928 55.207 1.00 85.75 117 GLU A N 1
ATOM 967 C CA . GLU A 1 117 ? -30.508 -5.354 56.138 1.00 85.75 117 GLU A CA 1
ATOM 968 C C . GLU A 1 117 ? -31.647 -6.333 56.430 1.00 85.75 117 GLU A C 1
ATOM 970 O O . GLU A 1 117 ? -31.927 -6.614 57.595 1.00 85.75 117 GLU A O 1
ATOM 975 N N . ARG A 1 118 ? -32.240 -6.938 55.393 1.00 85.38 118 ARG A N 1
ATOM 976 C CA . ARG A 1 118 ? -33.296 -7.950 55.556 1.00 85.38 118 ARG A CA 1
ATOM 977 C C . ARG A 1 118 ? -32.806 -9.187 56.301 1.00 85.38 118 ARG A C 1
ATOM 979 O O . ARG A 1 118 ? -33.518 -9.704 57.156 1.00 85.38 118 ARG A O 1
ATOM 986 N N . LEU A 1 119 ? -31.597 -9.666 56.011 1.00 80.69 119 LEU A N 1
ATOM 987 C CA . LEU A 1 119 ? -30.986 -10.792 56.718 1.00 80.69 119 LEU A CA 1
ATOM 988 C C . LEU A 1 119 ? -30.703 -10.442 58.180 1.00 80.69 119 LEU A C 1
ATOM 990 O O . LEU A 1 119 ? -30.945 -11.270 59.058 1.00 80.69 119 LEU A O 1
ATOM 994 N N . ARG A 1 120 ? -30.247 -9.218 58.465 1.00 76.81 120 ARG A N 1
ATOM 995 C CA . ARG A 1 120 ? -30.037 -8.728 59.832 1.00 76.81 120 ARG A CA 1
ATOM 996 C C . ARG A 1 120 ? -31.358 -8.647 60.595 1.00 76.81 120 ARG A C 1
ATOM 998 O O . ARG A 1 120 ? -31.435 -9.120 61.725 1.00 76.81 120 ARG A O 1
ATOM 1005 N N . GLU A 1 121 ? -32.409 -8.116 59.977 1.00 71.56 121 GLU A N 1
ATOM 1006 C CA . GLU A 1 121 ? -33.762 -8.082 60.546 1.00 71.56 121 GLU A CA 1
ATOM 1007 C C . GLU A 1 121 ? -34.307 -9.492 60.811 1.00 71.56 121 GLU A C 1
ATOM 1009 O O . GLU A 1 121 ? -34.796 -9.770 61.906 1.00 71.56 121 GLU A O 1
ATOM 1014 N N . MET A 1 122 ? -34.147 -10.421 59.865 1.00 67.00 122 MET A N 1
ATOM 1015 C CA . MET A 1 122 ? -34.530 -11.825 60.049 1.00 67.00 122 MET A CA 1
ATOM 1016 C C . MET A 1 122 ? -33.730 -12.507 61.171 1.00 67.00 122 MET A C 1
ATOM 1018 O O . MET A 1 122 ? -34.300 -13.248 61.974 1.00 67.00 122 MET A O 1
ATOM 1022 N N . GLY A 1 123 ? -32.430 -12.219 61.282 1.00 60.84 123 GLY A N 1
ATOM 1023 C CA . GLY A 1 123 ? -31.577 -12.704 62.369 1.00 60.84 123 GLY A CA 1
ATOM 1024 C C . GLY A 1 123 ? -32.008 -12.189 63.746 1.00 60.84 123 GLY A C 1
ATOM 1025 O O . GLY A 1 123 ? -31.930 -12.922 64.735 1.00 60.84 123 GLY A O 1
ATOM 1026 N N . HIS A 1 124 ? -32.539 -10.964 63.818 1.00 55.03 124 HIS A N 1
ATOM 1027 C CA . HIS A 1 124 ? -33.075 -10.393 65.054 1.00 55.03 124 HIS A CA 1
ATOM 1028 C C . HIS A 1 124 ? -34.442 -10.969 65.461 1.00 55.03 124 HIS A C 1
ATOM 1030 O O . HIS A 1 124 ? -34.729 -11.011 66.659 1.00 55.03 124 HIS A O 1
ATOM 1036 N N . PHE A 1 125 ? -35.247 -11.471 64.517 1.00 51.28 125 PHE A N 1
ATOM 1037 C CA . PHE A 1 125 ? -36.554 -12.074 64.812 1.00 51.28 125 PHE A CA 1
ATOM 1038 C C . PHE A 1 125 ? -36.515 -13.587 65.108 1.00 51.28 125 PHE A C 1
ATOM 1040 O O . PHE A 1 125 ? -37.402 -14.072 65.807 1.00 51.28 125 PHE A O 1
ATOM 1047 N N . GLY A 1 126 ? -35.502 -14.333 64.647 1.00 50.91 126 GLY A N 1
ATOM 1048 C CA . GLY A 1 126 ? -35.476 -15.802 64.777 1.00 50.91 126 GLY A CA 1
ATOM 1049 C C . GLY A 1 126 ? -34.631 -16.388 65.919 1.00 50.91 126 GLY A C 1
ATOM 1050 O O . GLY A 1 126 ? -34.984 -17.423 66.469 1.00 50.91 126 GLY A O 1
ATOM 1051 N N . GLY A 1 127 ? -33.515 -15.763 66.312 1.00 53.47 127 GLY A N 1
ATOM 1052 C CA . GLY A 1 127 ? -32.508 -16.462 67.135 1.00 53.47 127 GLY A CA 1
ATOM 1053 C C . GLY A 1 127 ? -32.650 -16.334 68.658 1.00 53.47 127 GLY A C 1
ATOM 1054 O O . GLY A 1 127 ? -32.354 -17.271 69.397 1.00 53.47 127 GLY A O 1
ATOM 1055 N N . SER A 1 128 ? -33.077 -15.176 69.173 1.00 52.34 128 SER A N 1
ATOM 1056 C CA . SER A 1 128 ? -32.960 -14.885 70.617 1.00 52.34 128 SER A CA 1
ATOM 1057 C C . SER A 1 128 ? -34.145 -15.379 71.459 1.00 52.34 128 SER A C 1
ATOM 1059 O O . SER A 1 128 ? -33.951 -15.825 72.592 1.00 52.34 128 SER A O 1
ATOM 1061 N N . MET A 1 129 ? -35.362 -15.338 70.907 1.00 52.69 129 MET A N 1
ATOM 1062 C CA . MET A 1 129 ? -36.571 -15.901 71.527 1.00 52.69 129 MET A CA 1
ATOM 1063 C C . MET A 1 129 ? -36.571 -17.432 71.453 1.00 52.69 129 MET A C 1
ATOM 1065 O O . MET A 1 129 ? -36.869 -18.091 72.446 1.00 52.69 129 MET A O 1
ATOM 1069 N N . GLN A 1 130 ? -36.184 -17.998 70.306 1.00 61.38 130 GLN A N 1
ATOM 1070 C CA . GLN A 1 130 ? -36.240 -19.440 70.069 1.00 61.38 130 GLN A CA 1
ATOM 1071 C C . GLN A 1 130 ? -35.240 -20.207 70.950 1.00 61.38 130 GLN A C 1
ATOM 1073 O O . GLN A 1 130 ? -35.639 -21.156 71.618 1.00 61.38 130 GLN A O 1
ATOM 1078 N N . ASN A 1 131 ? -34.006 -19.706 71.100 1.00 61.62 131 ASN A N 1
ATOM 1079 C CA . ASN A 1 131 ? -33.000 -20.309 71.989 1.00 61.62 131 ASN A CA 1
ATOM 1080 C C . ASN A 1 131 ? -33.379 -20.241 73.482 1.00 61.62 131 ASN A C 1
ATOM 1082 O O . ASN A 1 131 ? -33.097 -21.164 74.245 1.00 61.62 131 ASN A O 1
ATOM 1086 N N . LYS A 1 132 ? -34.029 -19.155 73.931 1.00 65.75 132 LYS A N 1
ATOM 1087 C CA . LYS A 1 132 ? -34.516 -19.059 75.322 1.00 65.75 132 LYS A CA 1
ATOM 1088 C C . LYS A 1 132 ? -35.683 -20.006 75.587 1.00 65.75 132 LYS A C 1
ATOM 1090 O O . LYS A 1 132 ? -35.777 -20.562 76.682 1.00 65.75 132 LYS A O 1
ATOM 1095 N N . ASN A 1 133 ? -36.564 -20.173 74.606 1.00 73.75 133 ASN A N 1
ATOM 1096 C CA . ASN A 1 133 ? -37.700 -21.074 74.724 1.00 73.75 133 ASN A CA 1
ATOM 1097 C C . ASN A 1 133 ? -37.246 -22.537 74.691 1.00 73.75 133 ASN A C 1
ATOM 1099 O O . ASN A 1 133 ? -37.739 -23.315 75.496 1.00 73.75 133 ASN A O 1
ATOM 1103 N N . GLU A 1 134 ? -36.254 -22.892 73.872 1.00 79.81 134 GLU A N 1
ATOM 1104 C CA . GLU A 1 134 ? -35.682 -24.244 73.809 1.00 79.81 134 GLU A CA 1
ATOM 1105 C C . GLU A 1 134 ? -35.140 -24.724 75.163 1.00 79.81 134 GLU A C 1
ATOM 1107 O O . GLU A 1 134 ? -35.585 -25.750 75.676 1.00 79.81 134 GLU A O 1
ATOM 1112 N N . ALA A 1 135 ? -34.261 -23.949 75.809 1.00 80.69 135 ALA A N 1
ATOM 1113 C CA . ALA A 1 135 ? -33.710 -24.323 77.116 1.00 80.69 135 ALA A CA 1
ATOM 1114 C C . ALA A 1 135 ? -34.806 -24.506 78.186 1.00 80.69 135 ALA A C 1
ATOM 1116 O O . ALA A 1 135 ? -34.738 -25.407 79.023 1.00 80.69 135 ALA A O 1
ATOM 1117 N N . LYS A 1 136 ? -35.851 -23.670 78.135 1.00 82.88 136 LYS A N 1
ATOM 1118 C CA . LYS A 1 136 ? -36.982 -23.726 79.067 1.00 82.88 136 LYS A CA 1
ATOM 1119 C C . LYS A 1 136 ? -37.919 -24.908 78.783 1.00 82.88 136 LYS A C 1
ATOM 1121 O O . LYS A 1 136 ? -38.451 -25.488 79.726 1.00 82.88 136 LYS A O 1
ATOM 1126 N N . ILE A 1 137 ? -38.100 -25.282 77.514 1.00 85.19 137 ILE A N 1
ATOM 1127 C CA . ILE A 1 137 ? -38.842 -26.483 77.098 1.00 85.19 137 ILE A CA 1
ATOM 1128 C C . ILE A 1 137 ? -38.155 -27.735 77.642 1.00 85.19 137 ILE A C 1
ATOM 1130 O O . ILE A 1 137 ? -38.820 -28.567 78.258 1.00 85.19 137 ILE A O 1
ATOM 1134 N N . LEU A 1 138 ? -36.834 -27.842 77.465 1.00 85.56 138 LEU A N 1
ATOM 1135 C CA . LEU A 1 138 ? -36.051 -28.993 77.923 1.00 85.56 138 LEU A CA 1
ATOM 1136 C C . LEU A 1 138 ? -36.125 -29.152 79.444 1.00 85.56 138 LEU A C 1
ATOM 1138 O O . LEU A 1 138 ? -36.367 -30.254 79.930 1.00 85.56 138 LEU A O 1
ATOM 1142 N N . GLN A 1 139 ? -36.007 -28.049 80.189 1.00 86.38 139 GLN A N 1
ATOM 1143 C CA . GLN A 1 139 ? -36.142 -28.058 81.646 1.00 86.38 139 GLN A CA 1
ATOM 1144 C C . GLN A 1 139 ? -37.539 -28.520 82.092 1.00 86.38 139 GLN A C 1
ATOM 1146 O O . GLN A 1 139 ? -37.654 -29.458 82.873 1.00 86.38 139 GLN A O 1
ATOM 1151 N N . MET A 1 140 ? -38.612 -27.925 81.555 1.00 84.19 140 MET A N 1
ATOM 1152 C CA . MET A 1 140 ? -39.978 -28.309 81.940 1.00 84.19 140 MET A CA 1
ATOM 1153 C C . MET A 1 140 ? -40.311 -29.765 81.596 1.00 84.19 140 MET A C 1
ATOM 1155 O O . MET A 1 140 ? -41.095 -30.399 82.303 1.00 84.19 140 MET A O 1
ATOM 1159 N N . PHE A 1 141 ? -39.747 -30.290 80.507 1.00 85.94 141 PHE A N 1
ATOM 1160 C CA . PHE A 1 141 ? -39.933 -31.684 80.119 1.00 85.94 141 PHE A CA 1
ATOM 1161 C C . PHE A 1 141 ? -39.185 -32.638 81.061 1.00 85.94 141 PHE A C 1
ATOM 1163 O O . PHE A 1 141 ? -39.766 -33.631 81.497 1.00 85.94 141 PHE A O 1
ATOM 1170 N N . GLN A 1 142 ? -37.948 -32.305 81.452 1.00 85.19 142 GLN A N 1
ATOM 1171 C CA . GLN A 1 142 ? -37.188 -33.048 82.469 1.00 85.19 142 GLN A CA 1
ATOM 1172 C C . GLN A 1 142 ? -37.875 -33.028 83.844 1.00 85.19 142 GLN A C 1
ATOM 1174 O O . GLN A 1 142 ? -37.859 -34.034 84.550 1.00 85.19 142 GLN A O 1
ATOM 1179 N N . ASP A 1 143 ? -38.563 -31.935 84.181 1.00 87.31 143 ASP A N 1
ATOM 1180 C CA . ASP A 1 143 ? -39.384 -31.802 85.392 1.00 87.31 143 ASP A CA 1
ATOM 1181 C C . ASP A 1 143 ? -40.714 -32.599 85.322 1.00 87.31 143 ASP A C 1
ATOM 1183 O O . ASP A 1 143 ? -41.534 -32.556 86.244 1.00 87.31 143 ASP A O 1
ATOM 1187 N N . GLY A 1 144 ? -40.955 -33.343 84.234 1.00 84.06 144 GLY A N 1
ATOM 1188 C CA . GLY A 1 144 ? -42.094 -34.251 84.069 1.00 84.06 144 GLY A CA 1
ATOM 1189 C C . GLY A 1 144 ? -43.381 -33.590 83.565 1.00 84.06 144 GLY A C 1
ATOM 1190 O O . GLY A 1 144 ? -44.467 -34.163 83.699 1.00 84.06 144 GLY A O 1
ATOM 1191 N N . HIS A 1 145 ? -43.318 -32.378 83.003 1.00 87.19 145 HIS A N 1
ATOM 1192 C CA . HIS A 1 145 ? -44.490 -31.750 82.393 1.00 87.19 145 HIS A CA 1
ATOM 1193 C C . HIS A 1 145 ? -44.813 -32.343 81.015 1.00 87.19 145 HIS A C 1
ATOM 1195 O O . HIS A 1 145 ? -43.937 -32.589 80.192 1.00 87.19 145 HIS A O 1
ATOM 1201 N N . SER A 1 146 ? -46.108 -32.537 80.740 1.00 87.62 146 SER A N 1
ATOM 1202 C CA . SER A 1 146 ? -46.567 -33.008 79.433 1.00 87.62 146 SER A CA 1
ATOM 1203 C C . SER A 1 146 ? -46.399 -31.935 78.353 1.00 87.62 146 SER A C 1
ATOM 1205 O O . SER A 1 146 ? -46.516 -30.736 78.623 1.00 87.62 146 SER A O 1
ATOM 1207 N N . ILE A 1 147 ? -46.208 -32.377 77.106 1.00 85.88 147 ILE A N 1
ATOM 1208 C CA . ILE A 1 147 ? -46.050 -31.517 75.917 1.00 85.88 147 ILE A CA 1
ATOM 1209 C C . ILE A 1 147 ? -47.189 -30.486 75.820 1.00 85.88 147 ILE A C 1
ATOM 1211 O O . ILE A 1 147 ? -46.955 -29.309 75.555 1.00 85.88 147 ILE A O 1
ATOM 1215 N N . ASP A 1 148 ? -48.417 -30.901 76.135 1.00 86.31 148 ASP A N 1
ATOM 1216 C CA . ASP A 1 148 ? -49.604 -30.041 76.141 1.00 86.31 148 ASP A CA 1
ATOM 1217 C C . ASP A 1 148 ? -49.533 -28.905 77.165 1.00 86.31 148 ASP A C 1
ATOM 1219 O O . ASP A 1 148 ? -49.991 -27.789 76.899 1.00 86.31 148 ASP A O 1
ATOM 1223 N N . LYS A 1 149 ? -48.965 -29.180 78.343 1.00 87.50 149 LYS A N 1
ATOM 1224 C CA . LYS A 1 149 ? -48.816 -28.193 79.412 1.00 87.50 149 LYS A CA 1
ATOM 1225 C C . LYS A 1 149 ? -47.725 -27.184 79.063 1.00 87.50 149 LYS A C 1
ATOM 1227 O O . LYS A 1 149 ? -47.942 -25.988 79.227 1.00 87.50 149 LYS A O 1
ATOM 1232 N N . ILE A 1 150 ? -46.605 -27.659 78.520 1.00 86.44 150 ILE A N 1
ATOM 1233 C CA . ILE A 1 150 ? -45.488 -26.818 78.070 1.00 86.44 150 ILE A CA 1
ATOM 1234 C C . ILE A 1 150 ? -45.941 -25.891 76.934 1.00 86.44 150 ILE A C 1
ATOM 1236 O O . ILE A 1 150 ? -45.719 -24.683 76.997 1.00 86.44 150 ILE A O 1
ATOM 1240 N N . ALA A 1 151 ? -46.658 -26.429 75.941 1.00 85.44 151 ALA A N 1
ATOM 1241 C CA . ALA A 1 151 ? -47.203 -25.659 74.822 1.00 85.44 151 ALA A CA 1
ATOM 1242 C C . ALA A 1 151 ? -48.142 -24.533 75.292 1.00 85.44 151 ALA A C 1
ATOM 1244 O O . ALA A 1 151 ? -48.067 -23.403 74.807 1.00 85.44 151 ALA A O 1
ATOM 1245 N N . LYS A 1 152 ? -48.994 -24.814 76.286 1.00 86.25 152 LYS A N 1
ATOM 1246 C CA . LYS A 1 152 ? -49.918 -23.821 76.852 1.00 86.25 152 LYS A CA 1
ATOM 1247 C C . LYS A 1 152 ? -49.197 -22.737 77.658 1.00 86.25 152 LYS A C 1
ATOM 1249 O O . LYS A 1 152 ? -49.562 -21.568 77.553 1.00 86.25 152 LYS A O 1
ATOM 1254 N N . GLU A 1 153 ? -48.184 -23.117 78.432 1.00 83.88 153 GLU A N 1
ATOM 1255 C CA . GLU A 1 153 ? -47.413 -22.214 79.295 1.00 83.88 153 GLU A CA 1
ATOM 1256 C C . GLU A 1 153 ? -46.521 -21.261 78.486 1.00 83.88 153 GLU A C 1
ATOM 1258 O O . GLU A 1 153 ? -46.452 -20.067 78.770 1.00 83.88 153 GLU A O 1
ATOM 1263 N N . LEU A 1 154 ? -45.880 -21.770 77.431 1.00 83.44 154 LEU A N 1
ATOM 1264 C CA . LEU A 1 154 ? -45.005 -20.980 76.559 1.00 83.44 154 LEU A CA 1
ATOM 1265 C C . LEU A 1 154 ? -45.750 -20.306 75.401 1.00 83.44 154 LEU A C 1
ATOM 1267 O O . LEU A 1 154 ? -45.143 -19.545 74.653 1.00 83.44 154 LEU A O 1
ATOM 1271 N N . ARG A 1 155 ? -47.066 -20.539 75.276 1.00 82.19 155 ARG A N 1
ATOM 1272 C CA . ARG A 1 155 ? -47.912 -20.061 74.167 1.00 82.19 155 ARG A CA 1
ATOM 1273 C C . ARG A 1 155 ? -47.364 -20.465 72.792 1.00 82.19 155 ARG A C 1
ATOM 1275 O O . ARG A 1 155 ? -47.417 -19.685 71.846 1.00 82.19 155 ARG A O 1
ATOM 1282 N N . MET A 1 156 ? -46.852 -21.687 72.700 1.00 79.56 156 MET A N 1
ATOM 1283 C CA . MET A 1 156 ? -46.265 -22.269 71.491 1.00 79.56 156 MET A CA 1
ATOM 1284 C C . MET A 1 156 ? -47.157 -23.387 70.948 1.00 79.56 156 MET A C 1
ATOM 1286 O O . MET A 1 156 ? -47.984 -23.956 71.667 1.00 79.56 156 MET A O 1
ATOM 1290 N N . GLY A 1 157 ? -47.009 -23.718 69.666 1.00 84.31 157 GLY A N 1
ATOM 1291 C CA . GLY A 1 157 ? -47.743 -24.833 69.070 1.00 84.31 157 GLY A CA 1
ATOM 1292 C C . GLY A 1 157 ? -47.271 -26.178 69.633 1.00 84.31 157 GLY A C 1
ATOM 1293 O 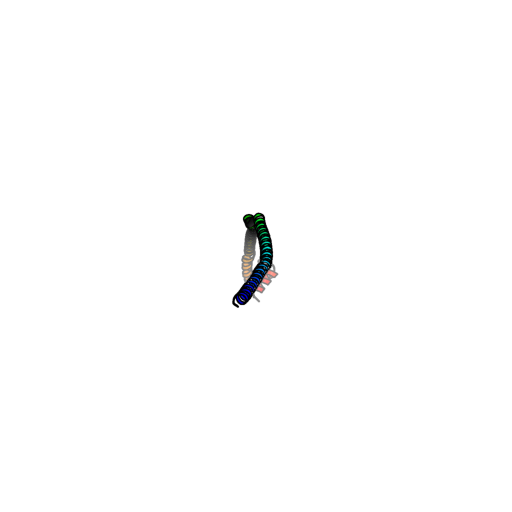O . GLY A 1 157 ? -46.076 -26.383 69.827 1.00 84.31 157 GLY A O 1
ATOM 1294 N N . LYS A 1 158 ? -48.184 -27.138 69.838 1.00 84.31 158 LYS A N 1
ATOM 1295 C CA . LYS A 1 158 ? -47.818 -28.495 70.301 1.00 84.31 158 LYS A CA 1
ATOM 1296 C C . LYS A 1 158 ? -46.745 -29.145 69.413 1.00 84.31 158 LYS A C 1
ATOM 1298 O O . LYS A 1 158 ? -45.794 -29.723 69.928 1.00 84.31 158 LYS A O 1
ATOM 1303 N N . GLY A 1 159 ? -46.872 -28.989 68.092 1.00 81.81 159 GLY A N 1
ATOM 1304 C CA . GLY A 1 159 ? -45.902 -29.515 67.126 1.00 81.81 159 GLY A CA 1
ATOM 1305 C C . GLY A 1 159 ? -44.531 -28.833 67.182 1.00 81.81 159 GLY A C 1
ATOM 1306 O O . GLY A 1 159 ? -43.532 -29.470 66.881 1.00 81.81 159 GLY A O 1
ATOM 1307 N N . GLU A 1 160 ? -44.462 -27.572 67.614 1.00 80.56 160 GLU A N 1
ATOM 1308 C CA . GLU A 1 160 ? -43.200 -26.838 67.771 1.00 80.56 160 GLU A CA 1
ATOM 1309 C C . GLU A 1 160 ? -42.417 -27.346 68.991 1.00 80.56 160 GLU A C 1
ATOM 1311 O O . GLU A 1 160 ? -41.217 -27.588 68.905 1.00 80.56 160 GLU A O 1
ATOM 1316 N N . VAL A 1 161 ? -43.114 -27.608 70.101 1.00 83.56 161 VAL A N 1
ATOM 1317 C CA . VAL A 1 161 ? -42.526 -28.211 71.309 1.00 83.56 161 VAL A CA 1
ATOM 1318 C C . VAL A 1 161 ? -42.038 -29.636 71.033 1.00 83.56 161 VAL A C 1
ATOM 1320 O O . VAL A 1 161 ? -40.926 -29.992 71.414 1.00 83.56 161 VAL A O 1
ATOM 1323 N N . GLU A 1 162 ? -42.841 -30.449 70.340 1.00 84.69 162 GLU A N 1
ATOM 1324 C CA . GLU A 1 162 ? -42.458 -31.816 69.964 1.00 84.69 162 GLU A CA 1
ATOM 1325 C C . GLU A 1 162 ? -41.249 -31.836 69.015 1.00 84.69 162 GLU A C 1
ATOM 1327 O O . GLU A 1 162 ? -40.375 -32.693 69.138 1.00 84.69 162 GLU A O 1
ATOM 1332 N N . PHE A 1 163 ? -41.175 -30.879 68.087 1.00 82.44 163 PHE A N 1
ATOM 1333 C CA . PHE A 1 163 ? -40.052 -30.740 67.164 1.00 82.44 163 PHE A CA 1
ATOM 1334 C C . PHE A 1 163 ? -38.749 -30.377 67.885 1.00 82.44 163 PHE A C 1
ATOM 1336 O O . PHE A 1 163 ? -37.721 -30.996 67.620 1.00 82.44 163 PHE A O 1
ATOM 1343 N N . ILE A 1 164 ? -38.801 -29.436 68.834 1.00 83.25 164 ILE A N 1
ATOM 1344 C CA . ILE A 1 164 ? -37.637 -29.043 69.641 1.00 83.25 164 ILE A CA 1
ATOM 1345 C C . ILE A 1 164 ? -37.138 -30.225 70.481 1.00 83.25 164 ILE A C 1
ATOM 1347 O O . ILE A 1 164 ? -35.960 -30.557 70.419 1.00 83.25 164 ILE A O 1
ATOM 1351 N N . LEU A 1 165 ? -38.029 -30.931 71.186 1.00 81.94 165 LEU A N 1
ATOM 1352 C CA . LEU A 1 165 ? -37.646 -32.103 71.986 1.00 81.94 165 LEU A CA 1
ATOM 1353 C C . LEU A 1 165 ? -37.000 -33.214 71.137 1.00 81.94 165 LEU A C 1
ATOM 1355 O O . LEU A 1 165 ? -36.039 -33.839 71.580 1.00 81.94 165 LEU A O 1
ATOM 1359 N N . LYS A 1 166 ? -37.486 -33.429 69.905 1.00 82.81 166 LYS A N 1
ATOM 1360 C CA . LYS A 1 166 ? -36.901 -34.395 68.957 1.00 82.81 166 LYS A CA 1
ATOM 1361 C C . LYS A 1 166 ? -35.537 -33.964 68.417 1.00 82.81 166 LYS A C 1
ATOM 1363 O O . LYS A 1 166 ? -34.706 -34.829 68.163 1.00 82.81 166 LYS A O 1
ATOM 1368 N N . LEU A 1 167 ? -35.309 -32.666 68.212 1.00 77.56 167 LEU A N 1
ATOM 1369 C CA . LEU A 1 167 ? -34.013 -32.142 67.767 1.00 77.56 167 LEU A CA 1
ATOM 1370 C C . LEU A 1 167 ? -32.944 -32.212 68.864 1.00 77.56 167 LEU A C 1
ATOM 1372 O O . LEU A 1 167 ? -31.775 -32.413 68.549 1.00 77.56 167 LEU A O 1
ATOM 1376 N N . SER A 1 168 ? -33.336 -32.072 70.131 1.00 69.94 168 SER A N 1
ATOM 1377 C CA . SER A 1 168 ? -32.416 -32.096 71.276 1.00 69.94 168 SER A CA 1
ATOM 1378 C C . SER A 1 168 ? -32.056 -33.510 71.776 1.00 69.94 168 SER A C 1
ATOM 1380 O O . SER A 1 168 ? -31.398 -33.632 72.805 1.00 69.94 168 SER A O 1
ATOM 1382 N N . ASP A 1 169 ? -32.469 -34.567 71.065 1.00 61.38 169 ASP A N 1
ATOM 1383 C CA . ASP A 1 169 ? -32.116 -35.980 71.310 1.00 61.38 169 ASP A CA 1
ATOM 1384 C C . ASP A 1 169 ? -32.447 -36.505 72.728 1.00 61.38 169 ASP A C 1
ATOM 1386 O O . ASP A 1 169 ? -31.763 -37.370 73.279 1.00 61.38 169 ASP A O 1
ATOM 1390 N N . ILE A 1 170 ? -33.524 -35.993 73.341 1.00 57.50 170 ILE A N 1
ATOM 1391 C CA . ILE A 1 170 ? -34.055 -36.520 74.607 1.00 57.50 170 ILE A CA 1
ATOM 1392 C C . ILE A 1 170 ? -35.147 -37.540 74.281 1.00 57.50 170 ILE A C 1
ATOM 1394 O O . ILE A 1 170 ? -36.227 -37.187 73.803 1.00 57.50 170 ILE A O 1
ATOM 1398 N N . LYS A 1 171 ? -34.833 -38.814 74.518 1.00 41.53 171 LYS A N 1
ATOM 1399 C CA . LYS A 1 171 ? -35.719 -39.962 74.314 1.00 41.53 171 LYS A CA 1
ATOM 1400 C C . LYS A 1 171 ? -36.485 -40.326 75.581 1.00 41.53 171 LYS A C 1
ATOM 1402 O O . LYS A 1 171 ? -35.870 -40.257 76.668 1.00 41.53 171 LYS A O 1
#

Foldseek 3Di:
DVVVVVVVVVVVVVVVVVVVVVVVVVVVVVVVVVVVVVVVVVVVVVVVVVVVVVVVVVVVVVVVVVCVVCVVCVVVVVVVVVVCVVVVVVVVVVVVVVVVVVVVVVVVVVVVVVVVVVVVVVVVPPDPLLVVLLVVLVVVVVVPDDLVVSCVVSVHDSVSSVVSCVVVPDD

pLDDT: mean 80.81, std 12.63, range [41.53, 95.19]

Radius of gyration: 63.81 Å; chains: 1; bounding box: 113×54×169 Å